Protein AF-A0A835KSM4-F1 (afdb_monomer_lite)

Radius of gyration: 38.81 Å; chains: 1; bounding box: 58×44×119 Å

Secondary structure (DSSP, 8-state):
-----S------------PPEEETTTTEEE-S-HHHHHHHHHSHHHHHHHHHHHHHHHHHHHHHHHHHHHHHHHHHHHHHHHHHHHHHHHHHHHHHHTT-SS-----SSSHHHHHHHHHHTT--

pLDDT: mean 77.73, std 17.31, range [42.5, 95.5]

Foldseek 3Di:
DDDDDDPPDDPPPPDDPQAWDADPQQRDTFGNDPVRVVCCCPDPSNVVSVVVVVVVVVVVVVVVVVVVVVVVVVVVVVVVVVVVVVVVVVVVVVCCVVPPVDDDPDDDPVVVVVVVVVVVVVVD

Sequence (124 aa):
MGIMTFFFIGLFQYWVSQGNKWCDFCKIFISNNPFSIRTHELGKRHKDNVTKRLSTMQKESDAKDKEQQQAARALQQIEAKAKKSYQKDLENSQRNVDGDSSAAPGDGCVWFSCFYISMIQYIL

Structure (mmCIF, N/CA/C/O backbone):
data_AF-A0A835KSM4-F1
#
_entry.id   AF-A0A835KSM4-F1
#
loop_
_atom_site.group_PDB
_atom_site.id
_atom_site.type_symbol
_atom_site.label_atom_id
_atom_site.label_alt_id
_atom_site.label_comp_id
_atom_site.label_asym_id
_atom_site.label_entity_id
_atom_site.label_seq_id
_atom_site.pdbx_PDB_ins_code
_atom_site.Cartn_x
_atom_site.Cartn_y
_atom_site.Cartn_z
_atom_site.occupancy
_atom_site.B_iso_or_equiv
_atom_site.auth_seq_id
_atom_site.auth_comp_id
_atom_site.auth_asym_id
_atom_site.auth_atom_id
_atom_site.pdbx_PDB_model_num
ATOM 1 N N . MET A 1 1 ? 1.675 34.307 -71.040 1.00 48.56 1 MET A N 1
ATOM 2 C CA . MET A 1 1 ? 1.175 34.729 -69.714 1.00 48.56 1 MET A CA 1
ATOM 3 C C . MET A 1 1 ? 0.852 33.499 -68.880 1.00 48.56 1 MET A C 1
ATOM 5 O O . MET A 1 1 ? -0.287 33.264 -68.508 1.00 48.56 1 MET A O 1
ATOM 9 N N . GLY A 1 2 ? 1.874 32.674 -68.650 1.00 58.59 2 GLY A N 1
ATOM 10 C CA . GLY A 1 2 ? 1.854 31.681 -67.589 1.00 58.59 2 GLY A CA 1
ATOM 11 C C . GLY A 1 2 ? 2.512 32.310 -66.370 1.00 58.59 2 GLY A C 1
ATOM 12 O O . GLY A 1 2 ? 3.498 33.012 -66.545 1.00 58.59 2 GLY A O 1
ATOM 13 N N . ILE A 1 3 ? 1.935 32.083 -65.195 1.00 52.25 3 ILE A N 1
ATOM 14 C CA . ILE A 1 3 ? 2.522 32.127 -63.846 1.00 52.25 3 ILE A CA 1
ATOM 15 C C . ILE A 1 3 ? 1.519 31.287 -63.024 1.00 52.25 3 ILE A C 1
ATOM 17 O O . ILE A 1 3 ? 0.382 31.689 -62.822 1.00 52.25 3 ILE A O 1
ATOM 21 N N . MET A 1 4 ? 1.762 29.983 -62.879 1.00 55.62 4 MET A N 1
ATOM 22 C CA . MET A 1 4 ? 2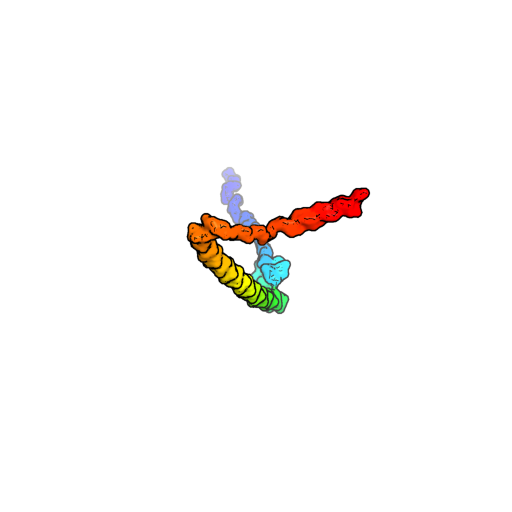.368 29.400 -61.671 1.00 55.62 4 MET A CA 1
ATOM 23 C C . MET A 1 4 ? 1.519 29.565 -60.394 1.00 55.62 4 MET A C 1
ATOM 25 O O . MET A 1 4 ? 2.016 30.063 -59.391 1.00 55.62 4 MET A O 1
ATOM 29 N N . THR A 1 5 ? 0.254 29.134 -60.384 1.00 61.59 5 THR A N 1
ATOM 30 C CA . THR A 1 5 ? -0.566 29.153 -59.149 1.00 61.59 5 THR A CA 1
ATOM 31 C C . THR A 1 5 ? -1.256 27.829 -58.814 1.00 61.59 5 THR A C 1
ATOM 33 O O . THR A 1 5 ? -2.267 27.826 -58.122 1.00 61.59 5 THR A O 1
ATOM 36 N N . PHE A 1 6 ? -0.705 26.684 -59.238 1.00 56.28 6 PHE A N 1
ATOM 37 C CA . PHE A 1 6 ? -1.287 25.368 -58.909 1.00 56.28 6 PHE A CA 1
ATOM 38 C C . PHE A 1 6 ? -0.350 24.354 -58.243 1.00 56.28 6 PHE A C 1
ATOM 40 O O . PHE A 1 6 ? -0.693 23.180 -58.163 1.00 56.28 6 PHE A O 1
ATOM 47 N N . PHE A 1 7 ? 0.804 24.762 -57.710 1.00 56.22 7 PHE A N 1
ATOM 48 C CA . PHE A 1 7 ? 1.727 23.794 -57.104 1.00 56.22 7 PHE A CA 1
ATOM 49 C C . PHE A 1 7 ? 2.362 24.291 -55.805 1.00 56.22 7 PHE A C 1
ATOM 51 O O . PHE A 1 7 ? 3.576 24.393 -55.685 1.00 56.22 7 PHE A O 1
ATOM 58 N N . PHE A 1 8 ? 1.535 24.634 -54.818 1.00 54.91 8 PHE A N 1
ATOM 59 C CA . PHE A 1 8 ? 2.031 24.901 -53.463 1.00 54.91 8 PHE A CA 1
ATOM 60 C C . PHE A 1 8 ? 1.085 24.368 -52.385 1.00 54.91 8 PHE A C 1
ATOM 62 O O . PHE A 1 8 ? 0.777 25.038 -51.407 1.00 54.91 8 PHE A O 1
ATOM 69 N N . ILE A 1 9 ? 0.602 23.139 -52.555 1.00 66.00 9 ILE A N 1
ATOM 70 C CA . ILE A 1 9 ? 0.006 22.394 -51.447 1.00 66.00 9 ILE A CA 1
ATOM 71 C C . ILE A 1 9 ? 0.689 21.036 -51.400 1.00 66.00 9 ILE A C 1
ATOM 73 O O . ILE A 1 9 ? 0.610 20.271 -52.356 1.00 66.00 9 ILE A O 1
ATOM 77 N N . GLY A 1 10 ? 1.319 20.729 -50.265 1.00 62.66 10 GLY A N 1
ATOM 78 C CA . GLY A 1 10 ? 1.408 19.334 -49.843 1.00 62.66 10 GLY A CA 1
ATOM 79 C C . GLY A 1 10 ? 2.778 18.772 -49.495 1.00 62.66 10 GLY A C 1
ATOM 80 O O . GLY A 1 10 ? 3.027 17.625 -49.824 1.00 62.66 10 GLY A O 1
ATOM 81 N N . LEU A 1 11 ? 3.630 19.497 -48.770 1.00 60.06 11 LEU A N 1
ATOM 82 C CA . LEU A 1 11 ? 4.638 18.860 -47.907 1.00 60.06 11 LEU A CA 1
ATOM 83 C C . LEU A 1 11 ? 4.672 19.560 -46.544 1.00 60.06 11 LEU A C 1
ATOM 85 O O . LEU A 1 11 ? 5.720 19.946 -46.035 1.00 60.06 11 LEU A O 1
ATOM 89 N N . PHE A 1 12 ? 3.503 19.705 -45.915 1.00 60.47 12 PHE A N 1
ATOM 90 C CA . PHE A 1 12 ? 3.499 19.758 -44.457 1.00 60.47 12 PHE A CA 1
ATOM 91 C C . PHE A 1 12 ? 3.909 18.359 -43.988 1.00 60.47 12 PHE A C 1
ATOM 93 O O . PHE A 1 12 ? 3.089 17.444 -43.931 1.00 60.47 12 PHE A O 1
ATOM 100 N N . GLN A 1 13 ? 5.203 18.163 -43.721 1.00 65.06 13 GLN A N 1
ATOM 101 C CA . GLN A 1 13 ? 5.632 17.031 -42.913 1.00 65.06 13 GLN A CA 1
ATOM 102 C C . GLN A 1 13 ? 4.965 17.213 -41.553 1.00 65.06 13 GLN A C 1
ATOM 104 O O . GLN A 1 13 ? 5.315 18.116 -40.794 1.00 65.06 13 GLN A O 1
ATOM 109 N N . TYR A 1 14 ? 3.955 16.392 -41.276 1.00 58.53 14 TYR A N 1
ATOM 110 C CA . TYR A 1 14 ? 3.377 16.276 -39.949 1.00 58.53 14 TYR A CA 1
ATOM 111 C C . TYR A 1 14 ? 4.465 15.711 -39.034 1.00 58.53 14 TYR A C 1
ATOM 113 O O . TYR A 1 14 ? 4.656 14.499 -38.931 1.00 58.53 14 TYR A O 1
ATOM 121 N N . TRP A 1 15 ? 5.253 16.598 -38.430 1.00 67.06 15 TRP A N 1
ATOM 122 C CA . TRP A 1 15 ? 6.175 16.205 -37.384 1.00 67.06 15 TRP A CA 1
ATOM 123 C C . TRP A 1 15 ? 5.344 15.902 -36.143 1.00 67.06 15 TRP A C 1
ATOM 125 O O . TRP A 1 15 ? 4.862 16.805 -35.460 1.00 67.06 15 TRP A O 1
ATOM 135 N N . VAL A 1 16 ? 5.144 14.614 -35.875 1.00 62.19 16 VAL A N 1
ATOM 136 C CA . VAL A 1 16 ? 4.655 14.152 -34.581 1.00 62.19 16 VAL A CA 1
ATOM 137 C C . VAL A 1 16 ? 5.876 13.925 -33.698 1.00 62.19 16 VAL A C 1
ATOM 139 O O . VAL A 1 16 ? 6.769 13.145 -34.044 1.00 62.19 16 VAL A O 1
ATOM 142 N N . SER A 1 17 ? 5.949 14.611 -32.559 1.00 65.00 17 SER A N 1
ATOM 143 C CA . SER A 1 17 ? 6.919 14.255 -31.529 1.00 65.00 17 SER A CA 1
ATOM 144 C C . SER A 1 17 ? 6.638 12.815 -31.112 1.00 65.00 17 SER A C 1
ATOM 146 O O . SER A 1 17 ? 5.560 12.486 -30.616 1.00 65.00 17 SER A O 1
ATOM 148 N N . GLN A 1 18 ? 7.605 11.925 -31.325 1.00 65.31 18 GLN A N 1
ATOM 149 C CA . GLN A 1 18 ? 7.557 10.581 -30.761 1.00 65.31 18 GLN A CA 1
ATOM 150 C C . GLN A 1 18 ? 7.682 10.720 -29.237 1.00 65.31 18 GLN A C 1
ATOM 152 O O . GLN A 1 18 ? 8.781 10.832 -28.701 1.00 65.31 18 GLN A O 1
ATOM 157 N N . GLY A 1 19 ? 6.548 10.815 -28.541 1.00 77.38 19 GLY A N 1
ATOM 158 C CA . GLY A 1 19 ? 6.504 11.005 -27.093 1.00 77.38 19 GLY A CA 1
ATOM 159 C C . GLY A 1 19 ? 7.038 9.783 -26.347 1.00 77.38 19 GLY A C 1
ATOM 160 O O . GLY A 1 19 ? 6.669 8.654 -26.660 1.00 77.38 19 GLY A O 1
ATOM 161 N N . ASN A 1 20 ? 7.893 9.998 -25.345 1.00 83.38 20 ASN A N 1
ATOM 162 C CA . ASN A 1 20 ? 8.438 8.919 -24.519 1.00 83.38 20 ASN A CA 1
ATOM 163 C C . ASN A 1 20 ? 7.332 8.212 -23.718 1.00 83.38 20 ASN A C 1
ATOM 165 O O . ASN A 1 20 ? 6.400 8.845 -23.221 1.00 83.38 20 ASN A O 1
ATOM 169 N N . LYS A 1 21 ? 7.456 6.893 -23.554 1.00 85.38 21 LYS A N 1
ATOM 170 C CA . LYS A 1 21 ? 6.553 6.080 -22.734 1.00 85.38 21 LYS A CA 1
ATOM 171 C C . LYS A 1 21 ? 7.016 6.096 -21.278 1.00 85.38 21 LYS A C 1
ATOM 173 O O . LYS A 1 21 ? 8.200 5.924 -21.000 1.00 85.38 21 LYS A O 1
ATOM 178 N N . TRP A 1 22 ? 6.087 6.288 -20.348 1.00 89.25 22 TRP A N 1
ATOM 179 C CA . TRP A 1 22 ? 6.351 6.198 -18.913 1.00 89.25 22 TRP A CA 1
ATOM 180 C C . TRP A 1 22 ? 6.087 4.779 -18.403 1.00 89.25 22 TRP A C 1
ATOM 182 O O . TRP A 1 22 ? 5.126 4.142 -18.829 1.00 89.25 22 TRP A O 1
ATOM 192 N N . CYS A 1 23 ? 6.924 4.287 -17.488 1.00 91.81 23 CYS A N 1
ATOM 193 C CA . CYS A 1 23 ? 6.694 3.020 -16.794 1.00 91.81 23 CYS A CA 1
ATOM 194 C C . CYS A 1 23 ? 6.430 3.245 -15.300 1.00 91.81 23 CYS A C 1
ATOM 196 O O . CYS A 1 23 ? 7.297 3.761 -14.592 1.00 91.81 23 CYS A O 1
ATOM 198 N N . ASP A 1 24 ? 5.299 2.754 -14.792 1.00 90.62 24 ASP A N 1
ATOM 199 C CA . ASP A 1 24 ? 4.867 2.975 -13.404 1.00 90.62 24 ASP A CA 1
ATOM 200 C C . ASP A 1 24 ? 5.701 2.224 -12.357 1.00 90.62 24 ASP A C 1
ATOM 202 O O . ASP A 1 24 ? 5.958 2.734 -11.265 1.00 90.62 24 ASP A O 1
ATOM 206 N N . PHE A 1 25 ? 6.187 1.025 -12.689 1.00 90.94 25 PHE A N 1
ATOM 207 C CA . PHE A 1 25 ? 6.993 0.210 -11.769 1.00 90.94 25 PHE A CA 1
ATOM 208 C C . PHE A 1 25 ? 8.444 0.679 -11.681 1.00 90.94 25 PHE A C 1
ATOM 210 O O . PHE A 1 25 ? 9.105 0.543 -10.650 1.00 90.94 25 PHE A O 1
ATOM 217 N N . CYS A 1 26 ? 8.965 1.199 -12.788 1.00 89.88 26 CYS A N 1
ATOM 218 C CA . CYS A 1 26 ? 10.353 1.614 -12.906 1.00 89.88 26 CYS A CA 1
ATOM 219 C C . CYS A 1 26 ? 10.548 3.124 -12.725 1.00 89.88 26 CYS A C 1
ATOM 221 O O . CYS A 1 26 ? 11.670 3.539 -12.437 1.00 89.88 26 CYS A O 1
ATOM 223 N N . LYS A 1 27 ? 9.494 3.931 -12.862 1.00 90.31 27 LYS A N 1
ATOM 224 C CA . LYS A 1 27 ? 9.536 5.396 -12.775 1.00 90.31 27 LYS A CA 1
ATOM 225 C C . LYS A 1 27 ? 10.613 6.021 -13.668 1.00 90.31 27 LYS A C 1
ATOM 227 O O . LYS A 1 27 ? 11.372 6.882 -13.233 1.00 90.31 27 LYS A O 1
ATOM 232 N N . ILE A 1 28 ? 10.718 5.533 -14.902 1.00 90.06 28 ILE A N 1
ATOM 233 C CA . ILE A 1 28 ? 11.624 6.076 -15.917 1.00 90.06 28 ILE A CA 1
ATOM 234 C C . ILE A 1 28 ? 10.868 6.305 -17.219 1.00 90.06 28 ILE A C 1
ATOM 236 O O . ILE A 1 28 ? 9.923 5.577 -17.537 1.00 90.06 28 ILE A O 1
ATOM 240 N N . PHE A 1 29 ? 11.328 7.296 -17.977 1.00 91.06 29 PHE A N 1
ATOM 241 C CA . PHE A 1 29 ? 10.895 7.517 -19.349 1.00 91.06 29 PHE A CA 1
ATOM 242 C C . PHE A 1 29 ? 11.696 6.620 -20.295 1.00 91.06 29 PHE A C 1
ATOM 244 O O . PHE A 1 29 ? 12.923 6.561 -20.229 1.00 91.06 29 PHE A O 1
ATOM 251 N N . ILE A 1 30 ? 10.988 5.919 -21.173 1.00 89.75 30 ILE A N 1
ATOM 252 C CA . ILE A 1 30 ? 11.528 5.007 -22.180 1.00 89.75 30 ILE A CA 1
ATOM 253 C C . ILE A 1 30 ? 11.241 5.616 -23.551 1.00 89.75 30 ILE A C 1
ATOM 255 O O . ILE A 1 30 ? 10.164 6.164 -23.786 1.00 89.75 30 ILE A O 1
ATOM 259 N N . SER A 1 31 ? 12.196 5.510 -24.471 1.00 88.50 31 SER A N 1
ATOM 260 C CA . SER A 1 31 ? 11.988 5.938 -25.857 1.00 88.50 31 SER A CA 1
ATOM 261 C C . SER A 1 31 ? 10.847 5.148 -26.515 1.00 88.50 31 SER A C 1
ATOM 263 O O . SER A 1 31 ? 10.679 3.955 -26.246 1.00 88.50 31 SER A O 1
ATOM 265 N N . ASN A 1 32 ? 10.073 5.794 -27.393 1.00 83.69 32 ASN A N 1
ATOM 266 C CA . ASN A 1 32 ? 8.956 5.185 -28.126 1.00 83.69 32 ASN A CA 1
ATOM 267 C C . ASN A 1 32 ? 9.417 4.272 -29.275 1.00 83.69 32 ASN A C 1
ATOM 269 O O . ASN A 1 32 ? 8.986 4.413 -30.416 1.00 83.69 32 ASN A O 1
ATOM 273 N N . ASN A 1 33 ? 10.329 3.349 -28.991 1.00 88.75 33 ASN A N 1
ATOM 274 C CA . ASN A 1 33 ? 10.748 2.325 -29.930 1.00 88.75 33 ASN A CA 1
ATOM 275 C C . ASN A 1 33 ? 10.238 0.968 -29.408 1.00 88.75 33 ASN A C 1
ATOM 277 O O . ASN A 1 33 ? 10.486 0.633 -28.245 1.00 88.75 33 ASN A O 1
ATOM 281 N N . PRO A 1 34 ? 9.520 0.155 -30.207 1.00 86.75 34 PRO A N 1
ATOM 282 C CA . PRO A 1 34 ? 8.976 -1.121 -29.730 1.00 86.75 34 PRO A CA 1
ATOM 283 C C . PRO A 1 34 ? 10.058 -2.058 -29.175 1.00 86.75 34 PRO A C 1
ATOM 285 O O . PRO A 1 34 ? 9.799 -2.863 -28.283 1.00 86.75 34 PRO A O 1
ATOM 288 N N . PHE A 1 35 ? 11.296 -1.946 -29.658 1.00 89.38 35 PHE A N 1
ATOM 289 C CA . PHE A 1 35 ? 12.418 -2.716 -29.132 1.00 89.38 35 PHE A CA 1
ATOM 290 C C . PHE A 1 35 ? 12.845 -2.280 -27.720 1.00 89.38 35 PHE A C 1
ATOM 292 O O . PHE A 1 35 ? 13.061 -3.136 -26.856 1.00 89.38 35 PHE A O 1
ATOM 299 N N . SER A 1 36 ? 12.931 -0.972 -27.454 1.00 88.75 36 SER A N 1
ATOM 300 C CA . SER A 1 36 ? 13.313 -0.459 -26.131 1.00 88.75 36 SER A CA 1
ATOM 301 C C . SER A 1 36 ? 12.248 -0.751 -25.080 1.00 88.75 36 SER A C 1
ATOM 303 O O . SER A 1 36 ? 12.591 -1.083 -23.949 1.00 88.75 36 SER A O 1
ATOM 305 N N . ILE A 1 37 ? 10.971 -0.704 -25.465 1.00 90.50 37 ILE A N 1
ATOM 306 C CA . ILE A 1 37 ? 9.848 -1.056 -24.587 1.00 90.50 37 ILE A CA 1
ATOM 307 C C . ILE A 1 37 ? 9.922 -2.539 -24.199 1.00 90.50 37 ILE A C 1
ATOM 309 O O . ILE A 1 37 ? 9.969 -2.860 -23.014 1.00 90.50 37 ILE A O 1
ATOM 313 N N . ARG A 1 38 ? 10.062 -3.446 -25.177 1.00 90.19 38 ARG A N 1
ATOM 314 C CA . ARG A 1 38 ? 10.171 -4.891 -24.898 1.00 90.19 38 ARG A CA 1
ATOM 315 C C . ARG A 1 38 ? 11.386 -5.237 -24.043 1.00 90.19 38 ARG A C 1
ATOM 317 O O . ARG A 1 38 ? 11.289 -6.033 -23.115 1.00 90.19 38 ARG A O 1
ATOM 324 N N . THR A 1 39 ? 12.531 -4.622 -24.328 1.00 91.12 39 THR A N 1
ATOM 325 C CA . THR A 1 39 ? 13.756 -4.849 -23.546 1.00 91.12 39 THR A CA 1
ATOM 326 C C . THR A 1 39 ? 13.602 -4.344 -22.110 1.00 91.12 39 THR A C 1
ATOM 328 O O . THR A 1 39 ? 14.097 -4.975 -21.178 1.00 91.12 39 THR A O 1
ATOM 331 N N . HIS A 1 40 ? 12.875 -3.240 -21.910 1.00 92.44 40 HIS A N 1
ATOM 332 C CA . HIS A 1 40 ? 12.567 -2.724 -20.583 1.00 92.44 40 HIS A CA 1
ATOM 333 C C . HIS A 1 40 ? 11.661 -3.671 -19.783 1.00 92.44 40 HIS A C 1
ATOM 335 O O . HIS A 1 40 ? 12.000 -4.018 -18.653 1.00 92.44 40 HIS A O 1
ATOM 341 N N . GLU A 1 41 ? 10.547 -4.117 -20.366 1.00 90.06 41 GLU A N 1
ATOM 342 C CA . GLU A 1 41 ? 9.579 -5.025 -19.727 1.00 90.06 41 GLU A CA 1
ATOM 343 C C . GLU A 1 41 ? 10.201 -6.383 -19.377 1.00 90.06 41 GLU A C 1
ATOM 345 O O . GLU A 1 41 ? 9.933 -6.969 -18.326 1.00 90.06 41 GLU A O 1
ATOM 350 N N . LEU A 1 42 ? 11.090 -6.881 -20.239 1.00 91.75 42 LEU A N 1
ATOM 351 C CA . LEU A 1 42 ? 11.800 -8.137 -20.018 1.00 91.75 42 LEU A CA 1
ATOM 352 C C . LEU A 1 42 ? 13.008 -8.000 -19.081 1.00 91.75 42 LEU A C 1
ATOM 354 O O . LEU A 1 42 ? 13.513 -9.026 -18.605 1.00 91.75 42 LEU A O 1
ATOM 358 N N . GLY A 1 43 ? 13.452 -6.773 -18.805 1.00 92.06 43 GLY A N 1
ATOM 359 C CA . GLY A 1 43 ? 14.601 -6.474 -17.963 1.00 92.06 43 GLY A CA 1
ATOM 360 C C . GLY A 1 43 ? 14.408 -6.930 -16.515 1.00 92.06 43 GLY A C 1
ATOM 361 O O . GLY A 1 43 ? 13.318 -6.829 -15.950 1.00 92.06 43 GLY A O 1
ATOM 362 N N . LYS A 1 44 ? 15.494 -7.399 -15.884 1.00 91.62 44 LYS A N 1
ATOM 363 C CA . LYS A 1 44 ? 15.479 -7.883 -14.488 1.00 91.62 44 LYS A CA 1
ATOM 364 C C . LYS A 1 44 ? 14.908 -6.839 -13.528 1.00 91.62 44 LYS A C 1
ATOM 366 O O . LYS A 1 44 ? 13.979 -7.138 -12.796 1.00 91.62 44 LYS A O 1
ATOM 371 N N . ARG A 1 45 ? 15.344 -5.578 -13.647 1.00 91.69 45 ARG A N 1
ATOM 372 C CA . ARG A 1 45 ? 14.869 -4.479 -12.789 1.00 91.69 45 ARG A CA 1
ATOM 373 C C . ARG A 1 45 ? 13.349 -4.296 -12.819 1.00 91.69 45 ARG A C 1
ATOM 375 O O . ARG A 1 45 ? 12.746 -4.029 -11.785 1.00 91.69 45 ARG A O 1
ATOM 382 N N . HIS A 1 46 ? 12.734 -4.411 -13.998 1.00 94.19 46 HIS A N 1
ATOM 383 C CA . HIS A 1 46 ? 11.286 -4.283 -14.131 1.00 94.19 46 HIS A CA 1
ATOM 384 C C . HIS A 1 46 ? 10.582 -5.451 -13.435 1.00 94.19 46 HIS A C 1
ATOM 386 O O . HIS A 1 46 ? 9.726 -5.230 -12.581 1.00 94.19 46 HIS A O 1
ATOM 392 N N . LYS A 1 47 ? 11.010 -6.682 -13.726 1.00 94.06 47 LYS A N 1
ATOM 393 C CA . LYS A 1 47 ? 10.467 -7.902 -13.113 1.00 94.06 47 LYS A CA 1
ATOM 394 C C . LYS A 1 47 ? 10.621 -7.909 -11.592 1.00 94.06 47 LYS A C 1
ATOM 396 O O . LYS A 1 47 ? 9.659 -8.216 -10.899 1.00 94.06 47 LYS A O 1
ATOM 401 N N . ASP A 1 48 ? 11.777 -7.505 -11.076 1.00 93.69 48 ASP A N 1
ATOM 402 C CA . ASP A 1 48 ? 12.059 -7.449 -9.638 1.00 93.69 48 ASP A CA 1
ATOM 403 C C . ASP A 1 48 ? 11.181 -6.404 -8.928 1.00 93.69 48 ASP A C 1
ATOM 405 O O . ASP A 1 48 ? 10.661 -6.646 -7.839 1.00 93.69 48 ASP A O 1
ATOM 409 N N . ASN A 1 49 ? 10.944 -5.247 -9.556 1.00 93.50 49 ASN A N 1
ATOM 410 C CA . ASN A 1 49 ? 10.040 -4.236 -9.006 1.00 93.50 49 ASN A CA 1
ATOM 411 C C . ASN A 1 49 ? 8.578 -4.704 -9.013 1.00 93.50 49 ASN A C 1
ATOM 413 O O . ASN A 1 49 ? 7.844 -4.425 -8.063 1.00 93.50 49 ASN A O 1
ATOM 417 N N . VAL A 1 50 ? 8.157 -5.420 -10.059 1.00 94.19 50 VAL A N 1
ATOM 418 C CA . VAL A 1 50 ? 6.804 -5.984 -10.169 1.00 94.19 50 VAL A CA 1
ATOM 419 C C . VAL A 1 50 ? 6.579 -7.067 -9.115 1.00 94.19 50 VAL A C 1
ATOM 421 O O . VAL A 1 50 ? 5.586 -7.009 -8.392 1.00 94.19 50 VAL A O 1
ATOM 424 N N . THR A 1 51 ? 7.508 -8.015 -8.960 1.00 93.94 51 THR A N 1
ATOM 425 C CA . THR A 1 51 ? 7.401 -9.079 -7.946 1.00 93.94 51 THR A CA 1
ATOM 426 C C . THR A 1 51 ? 7.442 -8.508 -6.535 1.00 93.94 51 THR A C 1
ATOM 428 O O . THR A 1 51 ? 6.622 -8.882 -5.694 1.00 93.94 51 THR A O 1
ATOM 431 N N . LYS A 1 52 ? 8.320 -7.529 -6.279 1.00 94.00 52 LYS A N 1
ATOM 432 C CA . LYS A 1 52 ? 8.354 -6.813 -5.003 1.00 94.00 52 LYS A CA 1
ATOM 433 C C . LYS A 1 52 ? 7.019 -6.134 -4.731 1.00 94.00 52 LYS A C 1
ATOM 435 O O . LYS A 1 52 ? 6.474 -6.333 -3.648 1.00 94.00 52 LYS A O 1
ATOM 440 N N . ARG A 1 53 ? 6.458 -5.402 -5.701 1.00 91.19 53 ARG A N 1
ATOM 441 C CA . ARG A 1 53 ? 5.166 -4.728 -5.526 1.00 91.19 53 ARG A CA 1
ATOM 442 C C . ARG A 1 53 ? 4.038 -5.723 -5.273 1.00 91.19 53 ARG A C 1
ATOM 444 O O . ARG A 1 53 ? 3.223 -5.480 -4.392 1.00 91.19 53 ARG A O 1
ATOM 451 N N . LEU A 1 54 ? 4.008 -6.850 -5.978 1.00 93.75 54 LEU A N 1
ATOM 452 C CA . LEU A 1 54 ? 3.019 -7.900 -5.734 1.00 93.75 54 LEU A CA 1
ATOM 453 C C . LEU A 1 54 ? 3.124 -8.444 -4.301 1.00 93.75 54 LEU A C 1
ATOM 455 O O . LEU A 1 54 ? 2.121 -8.522 -3.597 1.00 93.75 54 LEU A O 1
ATOM 459 N N . SER A 1 55 ? 4.345 -8.728 -3.840 1.00 92.81 55 SER A N 1
ATOM 460 C CA . SER A 1 55 ? 4.578 -9.239 -2.486 1.00 92.81 55 SER A CA 1
ATOM 461 C C . SER A 1 55 ? 4.215 -8.232 -1.389 1.00 92.81 55 SER A C 1
ATOM 463 O O . SER A 1 55 ? 3.723 -8.628 -0.334 1.00 92.81 55 SER A O 1
ATOM 465 N N . THR A 1 56 ? 4.429 -6.930 -1.616 1.00 91.31 56 THR A N 1
ATOM 466 C CA . THR A 1 56 ? 4.034 -5.895 -0.653 1.00 91.31 56 THR A CA 1
ATOM 467 C C . THR A 1 56 ? 2.522 -5.746 -0.602 1.00 91.31 56 THR A C 1
ATOM 469 O O . THR A 1 56 ? 1.983 -5.679 0.492 1.00 91.31 56 THR A O 1
ATOM 472 N N . MET A 1 57 ? 1.829 -5.773 -1.749 1.00 91.12 57 MET A N 1
ATOM 473 C CA . MET A 1 57 ? 0.364 -5.669 -1.768 1.00 91.12 57 MET A CA 1
ATOM 474 C C . MET A 1 57 ? -0.300 -6.833 -1.025 1.00 91.12 57 MET A C 1
ATOM 476 O O . MET A 1 57 ? -1.230 -6.599 -0.266 1.00 91.12 57 MET A O 1
ATOM 480 N N . GLN A 1 58 ? 0.202 -8.061 -1.197 1.00 92.06 58 GLN A N 1
ATOM 481 C CA . GLN A 1 58 ? -0.306 -9.241 -0.481 1.00 92.06 58 GLN A CA 1
ATOM 482 C C . GLN A 1 58 ? -0.081 -9.141 1.034 1.00 92.06 58 GLN A C 1
ATOM 484 O O . GLN A 1 58 ? -0.979 -9.385 1.830 1.00 92.06 58 GLN A O 1
ATOM 489 N N . LYS A 1 59 ? 1.113 -8.717 1.462 1.00 91.81 59 LYS A N 1
ATOM 490 C CA . LYS A 1 59 ? 1.394 -8.526 2.893 1.00 91.81 59 LYS A CA 1
ATOM 491 C C . LYS A 1 59 ? 0.554 -7.406 3.501 1.00 91.81 59 LYS A C 1
ATOM 493 O O . LYS A 1 59 ? 0.108 -7.525 4.637 1.00 91.81 59 LYS A O 1
ATOM 498 N N . GLU A 1 60 ? 0.355 -6.320 2.759 1.00 91.75 60 GLU A N 1
ATOM 499 C CA . GLU A 1 60 ? -0.494 -5.210 3.183 1.00 91.75 60 GLU A CA 1
ATOM 500 C C . GLU A 1 60 ? -1.967 -5.616 3.266 1.00 91.75 60 GLU A C 1
ATOM 502 O O . GLU A 1 60 ? -2.635 -5.176 4.197 1.00 91.75 60 GLU A O 1
ATOM 507 N N . SER A 1 61 ? -2.479 -6.452 2.353 1.00 89.25 61 SER A N 1
ATOM 508 C CA . SER A 1 61 ? -3.845 -6.979 2.467 1.00 89.25 61 SER A CA 1
ATOM 509 C C . SER A 1 61 ? -3.992 -7.870 3.695 1.00 89.25 61 SER A C 1
ATOM 511 O O . SER A 1 61 ? -4.876 -7.624 4.506 1.00 89.25 61 SER A O 1
ATOM 513 N N . ASP A 1 62 ? -3.064 -8.802 3.921 1.00 89.81 62 ASP A N 1
ATOM 514 C CA . ASP A 1 62 ? -3.127 -9.705 5.077 1.00 89.81 62 ASP A CA 1
ATOM 515 C C . ASP A 1 62 ? -3.026 -8.952 6.415 1.00 89.81 62 ASP A C 1
ATOM 517 O O . ASP A 1 62 ? -3.638 -9.338 7.414 1.00 89.81 62 ASP A O 1
ATOM 521 N N . ALA A 1 63 ? -2.224 -7.883 6.465 1.00 91.56 63 ALA A N 1
ATOM 522 C CA . ALA A 1 63 ? -2.116 -7.024 7.640 1.00 91.56 63 ALA A CA 1
ATOM 523 C C . ALA A 1 63 ? -3.409 -6.229 7.873 1.00 91.56 63 ALA A C 1
ATOM 525 O O . ALA A 1 63 ? -3.927 -6.225 8.990 1.00 91.56 63 ALA A O 1
ATOM 526 N N . LYS A 1 64 ? -3.965 -5.624 6.816 1.00 91.38 64 LYS A N 1
ATOM 527 C CA . LYS A 1 64 ? -5.229 -4.879 6.885 1.00 91.38 64 LYS A CA 1
ATOM 528 C C . LYS A 1 64 ? -6.393 -5.771 7.296 1.00 91.38 64 LYS A C 1
ATOM 530 O O . LYS A 1 64 ? -7.184 -5.357 8.135 1.00 91.38 64 LYS A O 1
ATOM 535 N N . ASP A 1 65 ? -6.465 -6.998 6.794 1.00 91.94 65 ASP A N 1
ATOM 536 C CA . ASP A 1 65 ? -7.524 -7.944 7.155 1.00 91.94 65 ASP A CA 1
ATOM 537 C C . ASP A 1 65 ? -7.458 -8.316 8.644 1.00 91.94 65 ASP A C 1
ATOM 539 O O . ASP A 1 65 ? -8.485 -8.397 9.320 1.00 91.94 65 ASP A O 1
ATOM 543 N N . LYS A 1 66 ? -6.249 -8.472 9.201 1.00 92.38 66 LYS A N 1
ATOM 544 C CA . LYS A 1 66 ? -6.057 -8.704 10.643 1.00 92.38 66 LYS A CA 1
ATOM 545 C C . LYS A 1 66 ? -6.469 -7.497 11.477 1.00 92.38 66 LYS A C 1
ATOM 547 O O . LYS A 1 66 ? -7.164 -7.672 12.476 1.00 92.38 66 LYS A O 1
ATOM 552 N N . GLU A 1 67 ? -6.063 -6.293 11.081 1.00 91.94 67 GLU A N 1
ATOM 553 C CA . GLU A 1 67 ? -6.451 -5.052 11.760 1.00 91.94 67 GLU A CA 1
ATOM 554 C C . GLU A 1 67 ? -7.971 -4.852 11.721 1.00 91.94 67 GLU A C 1
ATOM 556 O O . GLU A 1 67 ? -8.593 -4.594 12.753 1.00 91.94 67 GLU A O 1
ATOM 561 N N . GLN A 1 68 ? -8.597 -5.069 10.563 1.00 91.44 68 GLN A N 1
ATOM 562 C CA . GLN A 1 68 ? -10.048 -5.013 10.399 1.00 91.44 68 GLN A CA 1
ATOM 563 C C . GLN A 1 68 ? -10.758 -6.070 11.246 1.00 91.44 68 GLN A C 1
ATOM 565 O O . GLN A 1 68 ? -11.759 -5.766 11.894 1.00 91.44 68 GLN A O 1
ATOM 570 N N . GLN A 1 69 ? -10.234 -7.297 11.311 1.00 93.19 69 GLN A N 1
ATOM 571 C CA . GLN A 1 69 ? -10.806 -8.346 12.149 1.00 93.19 69 GLN A CA 1
ATOM 572 C C . GLN A 1 69 ? -10.709 -7.998 13.641 1.00 93.19 69 GLN A C 1
ATOM 574 O O . GLN A 1 69 ? -11.656 -8.241 14.391 1.00 93.19 69 GLN A O 1
ATOM 579 N N . GLN A 1 70 ? -9.588 -7.431 14.091 1.00 92.69 70 GLN A N 1
ATOM 580 C CA . GLN A 1 70 ? -9.427 -6.980 15.474 1.00 92.69 70 GLN A CA 1
ATOM 581 C C . GLN A 1 70 ? -10.380 -5.827 15.801 1.00 92.69 70 GLN A C 1
ATOM 583 O O . GLN A 1 70 ? -11.057 -5.877 16.830 1.00 92.69 70 GLN A O 1
ATOM 588 N N . ALA A 1 71 ? -10.502 -4.845 14.906 1.00 92.69 71 ALA A N 1
ATOM 589 C CA . ALA A 1 71 ? -11.452 -3.746 15.042 1.00 92.69 71 ALA A CA 1
ATOM 590 C C . ALA A 1 71 ? -12.901 -4.257 15.104 1.00 92.69 71 ALA A C 1
ATOM 592 O O . ALA A 1 71 ? -13.645 -3.882 16.007 1.00 92.69 71 ALA A O 1
ATOM 593 N N . ALA A 1 72 ? -13.286 -5.186 14.225 1.00 94.38 72 ALA A N 1
ATOM 594 C CA . ALA A 1 72 ? -14.615 -5.794 14.231 1.00 94.38 72 ALA A CA 1
ATOM 595 C C . ALA A 1 72 ? -14.908 -6.537 15.546 1.00 94.38 72 ALA A C 1
ATOM 597 O O . ALA A 1 72 ? -15.988 -6.384 16.114 1.00 94.38 72 ALA A O 1
ATOM 598 N N . ARG A 1 73 ? -13.939 -7.291 16.084 1.00 94.69 73 ARG A N 1
ATOM 599 C CA . ARG A 1 73 ? -14.082 -7.957 17.392 1.00 94.69 73 ARG A CA 1
ATOM 600 C C . ARG A 1 73 ? -14.246 -6.952 18.532 1.00 94.69 73 ARG A C 1
ATOM 602 O O . ARG A 1 73 ? -15.070 -7.172 19.417 1.00 94.69 73 ARG A O 1
ATOM 609 N N . ALA A 1 74 ? -13.483 -5.859 18.522 1.00 93.69 74 ALA A N 1
ATOM 610 C CA . ALA A 1 74 ? -13.603 -4.807 19.528 1.00 93.69 74 ALA A CA 1
ATOM 611 C C . ALA A 1 74 ? -14.986 -4.137 19.475 1.00 93.69 74 ALA A C 1
ATOM 613 O O . ALA A 1 74 ? -15.632 -3.981 20.511 1.00 93.69 74 ALA A O 1
ATOM 614 N N . LEU A 1 75 ? -15.482 -3.829 18.273 1.00 94.50 75 LEU A N 1
A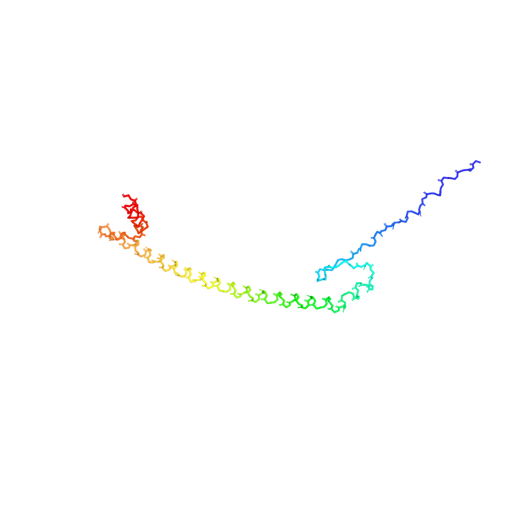TOM 615 C CA . LEU A 1 75 ? -16.821 -3.273 18.071 1.00 94.50 75 LEU A CA 1
ATOM 616 C C . LEU A 1 75 ? -17.913 -4.221 18.575 1.00 94.50 75 LEU A C 1
ATOM 618 O O . LEU A 1 75 ? -18.771 -3.799 19.346 1.00 94.50 75 LEU A O 1
ATOM 622 N N . GLN A 1 76 ? -17.831 -5.516 18.261 1.00 95.50 76 GLN A N 1
ATOM 623 C CA . GLN A 1 76 ? -18.774 -6.519 18.771 1.00 95.50 76 GLN A CA 1
ATOM 624 C C . GLN A 1 76 ? -18.814 -6.569 20.306 1.00 95.50 76 GLN A C 1
ATOM 626 O O . GLN A 1 76 ? -19.884 -6.698 20.902 1.00 95.50 76 GLN A O 1
ATOM 631 N N . GLN A 1 77 ? -17.662 -6.446 20.973 1.00 95.31 77 GLN A N 1
ATOM 632 C CA . GLN A 1 77 ? -17.606 -6.409 22.437 1.00 95.31 77 GLN A CA 1
ATOM 633 C C . GLN A 1 77 ? -18.235 -5.138 23.011 1.00 95.31 77 GLN A C 1
ATOM 635 O O . GLN A 1 77 ? -18.919 -5.207 24.035 1.00 95.31 77 GLN A O 1
ATOM 640 N N . ILE A 1 78 ? -18.010 -3.990 22.369 1.00 94.31 78 ILE A N 1
ATOM 641 C CA . ILE A 1 78 ? -18.615 -2.713 22.760 1.00 94.31 78 ILE A CA 1
ATOM 642 C C . ILE A 1 78 ? -20.132 -2.792 22.597 1.00 94.31 78 ILE A C 1
ATOM 644 O O . ILE A 1 78 ? -20.856 -2.493 23.543 1.00 94.31 78 ILE A O 1
ATOM 648 N N . GLU A 1 79 ? -20.619 -3.278 21.457 1.00 95.12 79 GLU A N 1
ATOM 649 C CA . GLU A 1 79 ? -22.049 -3.458 21.203 1.00 95.12 79 GLU A CA 1
ATOM 650 C C . GLU A 1 79 ? -22.699 -4.409 22.210 1.00 95.12 79 GLU A C 1
ATOM 652 O O . GLU A 1 79 ? -23.783 -4.127 22.716 1.00 95.12 79 GLU A O 1
ATOM 657 N N . ALA A 1 80 ? -22.044 -5.524 22.543 1.00 94.56 80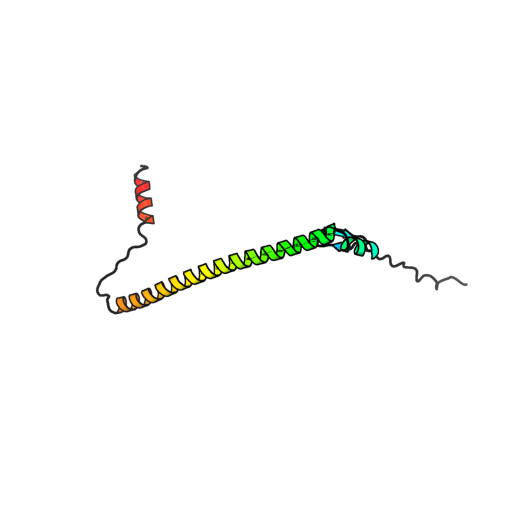 ALA A N 1
ATOM 658 C CA . ALA A 1 80 ? -22.558 -6.467 23.531 1.00 94.56 80 ALA A CA 1
ATOM 659 C C . ALA A 1 80 ? -22.650 -5.840 24.932 1.00 94.56 80 ALA A C 1
ATOM 661 O O . ALA A 1 80 ? -23.642 -6.044 25.632 1.00 94.56 80 ALA A O 1
ATOM 662 N N . LYS A 1 81 ? -21.640 -5.064 25.348 1.00 93.94 81 LYS A N 1
ATOM 663 C CA . LYS A 1 81 ? -21.659 -4.338 26.629 1.00 93.94 81 LYS A CA 1
ATOM 664 C C . LYS A 1 81 ? -22.730 -3.249 26.641 1.00 93.94 81 LYS A C 1
ATOM 666 O O . LYS A 1 81 ? -23.483 -3.166 27.606 1.00 93.94 81 LYS A O 1
ATOM 671 N N . ALA A 1 82 ? -22.836 -2.476 25.563 1.00 93.69 82 ALA A N 1
ATOM 672 C CA . ALA A 1 82 ? -23.841 -1.431 25.414 1.00 93.69 82 ALA A CA 1
ATOM 673 C C . ALA A 1 82 ? -25.262 -2.009 25.477 1.00 93.69 82 ALA A C 1
ATOM 675 O O . ALA A 1 82 ? -26.083 -1.520 26.245 1.00 93.69 82 ALA A O 1
ATOM 676 N N . LYS A 1 83 ? -25.533 -3.110 24.760 1.00 93.94 83 LYS A N 1
ATOM 677 C CA . LYS A 1 83 ? -26.830 -3.807 24.799 1.00 93.94 83 LYS A CA 1
ATOM 678 C C . LYS A 1 83 ? -27.173 -4.320 26.198 1.00 93.94 83 LYS A C 1
ATOM 680 O O . LYS A 1 83 ? -28.308 -4.164 26.631 1.00 93.94 83 LYS A O 1
ATOM 685 N N . LYS A 1 84 ? -26.203 -4.896 26.917 1.00 93.81 84 LYS A N 1
ATOM 686 C CA . LYS A 1 84 ? -26.405 -5.362 28.300 1.00 93.81 84 LYS A CA 1
ATOM 687 C C . LYS A 1 84 ? -26.704 -4.215 29.266 1.00 93.81 84 LYS A C 1
ATOM 689 O O . LYS A 1 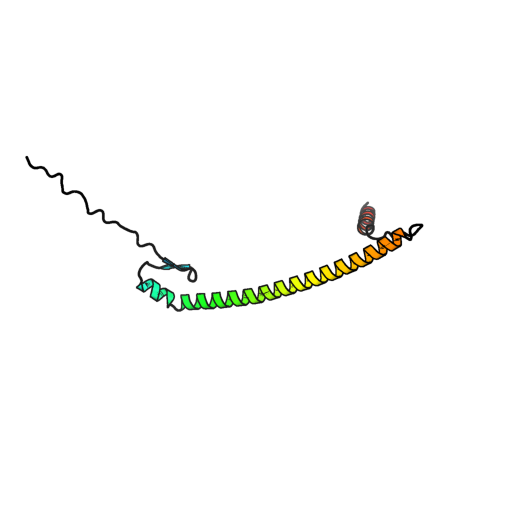84 ? -27.608 -4.349 30.082 1.00 93.81 84 LYS A O 1
ATOM 694 N 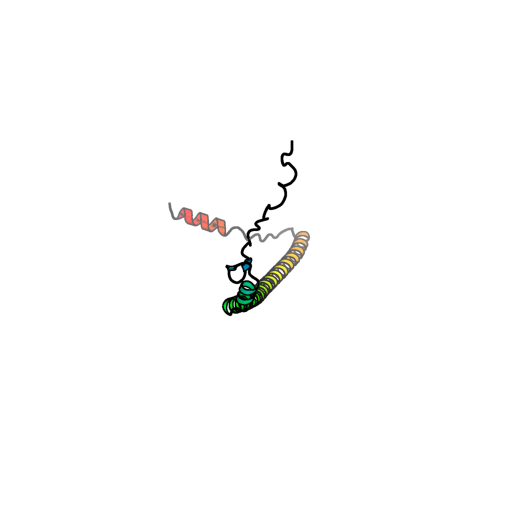N . SER A 1 85 ? -25.965 -3.106 29.173 1.00 92.44 85 SER A N 1
ATOM 695 C CA . SER A 1 85 ? -26.245 -1.910 29.980 1.00 92.44 85 SER A CA 1
ATOM 696 C C . SER A 1 85 ? -27.643 -1.388 29.685 1.00 92.44 85 SER A C 1
ATOM 698 O O . SER A 1 85 ? -28.432 -1.222 30.601 1.00 92.44 85 SER A O 1
ATOM 700 N N . TYR A 1 86 ? -27.979 -1.249 28.402 1.00 91.94 86 TYR A N 1
ATOM 701 C CA . TYR A 1 86 ? -29.280 -0.761 27.970 1.00 91.94 86 TYR A CA 1
ATOM 702 C C . TYR A 1 86 ? -30.438 -1.617 28.499 1.00 91.94 86 TYR A C 1
ATOM 704 O O . TYR A 1 86 ? -31.417 -1.081 29.005 1.00 91.94 86 TYR A O 1
ATOM 712 N N . GLN A 1 87 ? -30.317 -2.947 28.445 1.00 92.12 87 GLN A N 1
ATOM 713 C CA . GLN A 1 87 ? -31.318 -3.853 29.022 1.00 92.12 87 GLN A CA 1
ATOM 714 C C . GLN A 1 87 ? -31.472 -3.648 30.532 1.00 92.12 87 GLN A C 1
ATOM 716 O O . GLN A 1 87 ? -32.590 -3.522 31.025 1.00 92.12 87 GLN A O 1
ATOM 721 N N . LYS A 1 88 ? -30.355 -3.552 31.259 1.00 91.38 88 LYS A N 1
ATOM 722 C CA . LYS A 1 88 ? -30.369 -3.304 32.703 1.00 91.38 88 LYS A CA 1
ATOM 723 C C . LYS A 1 88 ? -30.990 -1.949 33.048 1.00 91.38 88 LYS A C 1
ATOM 725 O O . LYS A 1 88 ? -31.702 -1.848 34.045 1.00 91.38 88 LYS A O 1
ATOM 730 N N . ASP A 1 89 ? -30.732 -0.929 32.237 1.00 88.62 89 ASP A N 1
ATOM 731 C CA . ASP A 1 89 ? -31.298 0.404 32.416 1.00 88.62 89 ASP A CA 1
ATOM 732 C C . ASP A 1 89 ? -32.809 0.388 32.177 1.00 88.62 89 ASP A C 1
ATOM 734 O O . ASP A 1 89 ? -33.536 0.950 32.987 1.00 88.62 89 ASP A O 1
ATOM 738 N N . LEU A 1 90 ? -33.307 -0.339 31.168 1.00 90.25 90 LEU A N 1
ATOM 739 C CA . LEU A 1 90 ? -34.749 -0.540 30.968 1.00 90.25 90 LEU A CA 1
ATOM 740 C C . LEU A 1 90 ? -35.410 -1.230 32.169 1.00 90.25 90 LEU A C 1
ATOM 742 O O . LEU A 1 90 ? -36.435 -0.755 32.657 1.00 90.25 90 LEU A O 1
ATOM 746 N N . GLU A 1 91 ? -34.814 -2.307 32.683 1.00 87.25 91 GLU A N 1
ATOM 747 C CA . GLU A 1 91 ? -35.302 -2.992 33.889 1.00 87.25 91 GLU A CA 1
ATOM 748 C C . GLU A 1 91 ? -35.257 -2.073 35.121 1.00 87.25 91 GLU A C 1
ATOM 750 O O . GLU A 1 91 ? -36.134 -2.123 35.982 1.00 87.25 91 GLU A O 1
ATOM 755 N N . ASN A 1 92 ? -34.236 -1.219 35.232 1.00 83.56 92 ASN A N 1
ATOM 756 C CA . ASN A 1 92 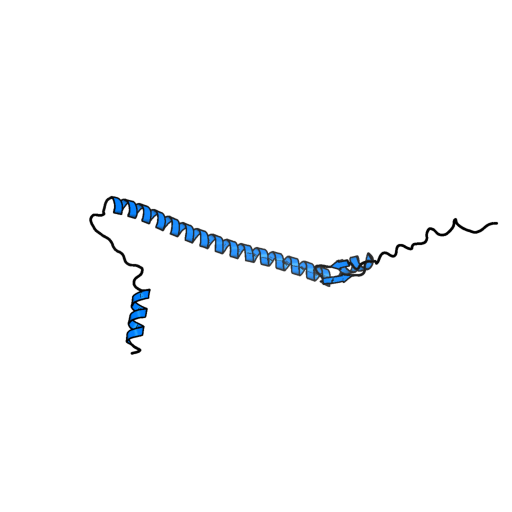? -34.111 -0.256 36.324 1.00 83.56 92 ASN A CA 1
ATOM 757 C C . ASN A 1 92 ? -35.093 0.910 36.208 1.00 83.56 92 ASN A C 1
ATOM 759 O O . ASN A 1 92 ? -35.585 1.380 37.230 1.00 83.56 92 ASN A O 1
ATOM 763 N N . SER A 1 93 ? -35.385 1.365 34.991 1.00 79.19 93 SER A N 1
ATOM 764 C CA . SER A 1 93 ? -36.413 2.364 34.714 1.00 79.19 93 SER A CA 1
ATOM 765 C C . SER A 1 93 ? -37.796 1.818 35.044 1.00 79.19 93 SER A C 1
ATOM 767 O O . SER A 1 93 ? -38.560 2.516 35.694 1.00 79.19 93 SER A O 1
ATOM 769 N N . GLN A 1 94 ? -38.096 0.564 34.693 1.00 75.25 94 GLN A N 1
ATOM 770 C CA . GLN A 1 94 ? -39.343 -0.096 35.097 1.00 75.25 94 GLN A CA 1
ATOM 771 C C . GLN A 1 94 ? -39.446 -0.205 36.626 1.00 75.25 94 GLN A C 1
ATOM 773 O O . GLN A 1 94 ? -40.434 0.228 37.205 1.00 75.25 94 GLN A O 1
ATOM 778 N N . ARG A 1 95 ? -38.377 -0.646 37.305 1.00 61.94 95 ARG A N 1
ATOM 779 C CA . ARG A 1 95 ? -38.334 -0.687 38.778 1.00 61.94 95 ARG A CA 1
ATOM 780 C C . ARG A 1 95 ? -38.425 0.686 39.454 1.00 61.94 95 ARG A C 1
ATOM 782 O O . ARG A 1 95 ? -38.931 0.752 40.564 1.00 61.94 95 ARG A O 1
ATOM 789 N N . ASN A 1 96 ? -37.929 1.758 38.832 1.00 55.84 96 ASN A N 1
ATOM 790 C CA . ASN A 1 96 ? -38.087 3.122 39.357 1.00 55.84 96 ASN A CA 1
ATOM 791 C C . ASN A 1 96 ? -39.507 3.660 39.149 1.00 55.84 96 ASN A C 1
ATOM 793 O O . ASN A 1 96 ? -40.007 4.372 40.010 1.00 55.84 96 ASN A O 1
ATOM 797 N N . VAL A 1 97 ? -40.175 3.297 38.049 1.00 58.19 97 VAL A N 1
ATOM 798 C CA . VAL A 1 97 ? -41.592 3.641 37.836 1.00 58.19 97 VAL A CA 1
ATOM 799 C C . VAL A 1 97 ? -42.485 2.956 38.878 1.00 58.19 97 VAL A C 1
ATOM 801 O O . VAL A 1 97 ? -43.446 3.566 39.339 1.00 58.19 97 VAL A O 1
ATOM 804 N N . ASP A 1 98 ? -42.121 1.749 39.320 1.00 54.03 98 ASP A N 1
ATOM 805 C CA . ASP A 1 98 ? -42.846 1.006 40.360 1.00 54.03 98 ASP A CA 1
ATOM 806 C C . ASP A 1 98 ? -42.339 1.285 41.798 1.00 54.03 98 ASP A C 1
ATOM 808 O O . ASP A 1 98 ? -42.910 0.770 42.761 1.00 54.03 98 ASP A O 1
ATOM 812 N N . GLY A 1 99 ? -41.268 2.078 41.966 1.00 54.50 99 GLY A N 1
ATOM 813 C CA . GLY A 1 99 ? -40.457 2.118 43.194 1.00 54.50 99 GLY A CA 1
ATOM 814 C C . GLY A 1 99 ? -39.845 3.469 43.592 1.00 54.50 99 GLY A C 1
ATOM 815 O O . GLY A 1 99 ? -38.865 3.475 44.331 1.00 54.50 99 GLY A O 1
ATOM 816 N N . ASP A 1 100 ? -40.398 4.599 43.148 1.00 50.31 100 ASP A N 1
ATOM 817 C CA . ASP A 1 100 ? -40.110 5.921 43.726 1.00 50.31 100 ASP A CA 1
ATOM 818 C C . ASP A 1 100 ? -41.432 6.533 44.226 1.00 50.31 100 ASP A C 1
ATOM 820 O O . ASP A 1 100 ? -42.188 7.162 43.491 1.00 50.31 100 ASP A O 1
ATOM 824 N N . SER A 1 101 ? -41.878 6.192 45.435 1.00 46.16 101 SER A N 1
ATOM 825 C CA . SER A 1 101 ? -41.290 6.663 46.691 1.00 46.16 101 SER A CA 1
ATOM 826 C C . SER A 1 101 ? -39.968 6.000 47.120 1.00 46.16 101 SER A C 1
ATOM 828 O O . SER A 1 101 ? -39.953 4.895 47.651 1.00 46.16 101 SER A O 1
ATOM 830 N N . SER A 1 102 ? -38.885 6.777 47.042 1.00 56.84 102 SER A N 1
ATOM 831 C CA . SER A 1 102 ? -37.618 6.684 47.783 1.00 56.84 102 SER A CA 1
ATOM 832 C C . SER A 1 102 ? -36.607 5.595 47.389 1.00 56.84 102 SER A C 1
ATOM 834 O O . SER A 1 102 ? -36.600 4.513 47.963 1.00 56.84 102 SER A O 1
ATOM 836 N N . ALA A 1 103 ? -35.641 5.952 46.529 1.00 42.50 103 ALA A N 1
ATOM 837 C CA . ALA A 1 103 ? -34.199 5.734 46.759 1.00 42.50 103 ALA A CA 1
ATOM 838 C C . ALA A 1 103 ? -33.366 6.147 45.530 1.00 42.50 103 ALA A C 1
ATOM 840 O O . ALA A 1 103 ? -33.217 5.385 44.577 1.00 42.50 103 ALA A O 1
ATOM 841 N N . ALA A 1 104 ? -32.741 7.324 45.586 1.00 44.31 104 ALA A N 1
ATOM 842 C CA . ALA A 1 104 ? -31.699 7.715 44.642 1.00 44.31 104 ALA A CA 1
ATOM 843 C C . ALA A 1 104 ? -30.310 7.381 45.216 1.00 44.31 104 ALA A C 1
ATOM 845 O O . ALA A 1 104 ? -29.909 8.002 46.201 1.00 44.31 104 ALA A O 1
ATOM 846 N N . PRO A 1 105 ? -29.527 6.474 44.608 1.00 49.84 105 PRO A N 1
ATOM 847 C CA . PRO A 1 105 ? -28.080 6.494 44.721 1.00 49.84 105 PRO A CA 1
ATOM 848 C C . PRO A 1 105 ? -27.529 7.252 43.510 1.00 49.84 105 PRO A C 1
ATOM 850 O O . PRO A 1 105 ? -27.296 6.688 42.440 1.00 49.84 105 PRO A O 1
ATOM 853 N N . GLY A 1 106 ? -27.386 8.567 43.663 1.00 56.19 106 GLY A N 1
ATOM 854 C CA . GLY A 1 106 ? -26.626 9.386 42.732 1.00 56.19 106 GLY A CA 1
ATOM 855 C C . GLY A 1 106 ? -25.177 9.427 43.180 1.00 56.19 106 GLY A C 1
ATOM 856 O O . GLY A 1 106 ? -24.894 10.116 44.143 1.00 56.19 106 GLY A O 1
ATOM 857 N N . ASP A 1 107 ? -24.276 8.750 42.469 1.00 48.88 107 ASP A N 1
ATOM 858 C CA . ASP A 1 107 ? -22.831 8.919 42.643 1.00 48.88 107 ASP A CA 1
ATOM 859 C C . ASP A 1 107 ? -22.112 8.678 41.310 1.00 48.88 107 ASP A C 1
ATOM 861 O O . ASP A 1 107 ? -22.129 7.577 40.762 1.00 48.88 107 ASP A O 1
ATOM 865 N N . GLY A 1 108 ? -21.469 9.719 40.770 1.00 48.94 108 GLY A N 1
ATOM 866 C CA . GLY A 1 108 ? -20.645 9.571 39.565 1.00 48.94 108 GLY A CA 1
ATOM 867 C C . GLY A 1 108 ? -19.918 10.809 39.034 1.00 48.94 108 GLY A C 1
ATOM 868 O O . GLY A 1 108 ? -18.983 10.645 38.258 1.00 48.94 108 GLY A O 1
ATOM 869 N N . CYS A 1 109 ? -20.262 12.035 39.454 1.00 51.72 109 CYS A N 1
ATOM 870 C CA . CYS A 1 109 ? -19.614 13.253 38.924 1.00 51.72 109 CYS A CA 1
ATOM 871 C C . CYS A 1 109 ? -18.847 14.115 39.945 1.00 51.72 109 CYS A C 1
ATOM 873 O O . CYS A 1 109 ? -18.234 15.101 39.547 1.00 51.72 109 CYS A O 1
ATOM 875 N N . VAL A 1 110 ? -18.806 13.768 41.236 1.00 48.41 110 VAL A N 1
ATOM 876 C CA . VAL A 1 110 ? -18.222 14.657 42.273 1.00 48.41 110 VAL A CA 1
ATOM 877 C C . VAL A 1 110 ? -16.689 14.538 42.399 1.00 48.41 110 VAL A C 1
ATOM 879 O O . VAL A 1 110 ? -16.035 15.398 42.988 1.00 48.41 110 VAL A O 1
ATOM 882 N N . TRP A 1 111 ? -16.075 13.506 41.808 1.00 49.12 111 TRP A N 1
ATOM 883 C CA . TRP A 1 111 ? -14.645 13.217 41.996 1.00 49.12 111 TRP A CA 1
ATOM 884 C C . TRP A 1 111 ? -13.686 14.196 41.299 1.00 49.12 111 TRP A C 1
ATOM 886 O O . TRP A 1 111 ? -12.603 14.449 41.822 1.00 49.12 111 TRP A O 1
ATOM 896 N N . PHE A 1 112 ? -14.061 14.785 40.158 1.00 48.28 112 PHE A N 1
ATOM 897 C CA . PHE A 1 112 ? -13.175 15.719 39.442 1.00 48.28 112 PHE A CA 1
ATOM 898 C C . PHE A 1 112 ? -13.196 17.137 40.033 1.00 48.28 112 PHE A C 1
ATOM 900 O O . PHE A 1 112 ? -12.191 17.843 39.996 1.00 48.28 112 PHE A O 1
ATOM 907 N N . SER A 1 113 ? -14.316 17.541 40.631 1.00 55.28 113 SER A N 1
ATOM 908 C CA . SER A 1 113 ? -14.491 18.878 41.208 1.00 55.28 113 SER A CA 1
ATOM 909 C C . SER A 1 113 ? -13.788 19.023 42.561 1.00 55.28 113 SER A C 1
ATOM 911 O O . SER A 1 113 ? -13.225 20.073 42.859 1.00 55.28 113 SER A O 1
ATOM 913 N N . CYS A 1 114 ? -13.793 17.969 43.387 1.00 52.19 114 CYS A N 1
ATOM 914 C CA . CYS A 1 114 ? -13.294 18.048 44.762 1.00 52.19 114 CYS A CA 1
ATOM 915 C C . CYS A 1 114 ? -11.758 18.080 44.844 1.00 52.19 114 CYS A C 1
ATOM 917 O O . CYS A 1 114 ? -11.201 18.773 45.692 1.00 52.19 114 CYS A O 1
ATOM 919 N N . PHE A 1 115 ? -11.062 17.397 43.928 1.00 54.12 115 PHE A N 1
ATOM 920 C CA . PHE A 1 115 ? -9.594 17.391 43.901 1.00 54.12 115 PHE A CA 1
ATOM 921 C C . PHE A 1 115 ? -9.011 18.745 43.457 1.00 54.12 115 PHE A C 1
ATOM 923 O O . PHE A 1 115 ? -7.951 19.156 43.926 1.00 54.12 115 PHE A O 1
ATOM 930 N N . TYR A 1 116 ? -9.729 19.472 42.595 1.00 60.03 116 TYR A N 1
ATOM 931 C CA . TYR A 1 116 ? -9.310 20.786 42.101 1.00 60.03 116 TYR A CA 1
ATOM 932 C C . TYR A 1 116 ? -9.422 21.884 43.173 1.00 60.03 116 TYR A C 1
ATOM 934 O O . TYR A 1 116 ? -8.571 22.766 43.245 1.00 60.03 116 TYR A O 1
ATOM 942 N N . ILE A 1 117 ? -10.419 21.802 44.061 1.00 63.19 117 ILE A N 1
ATOM 943 C CA . ILE A 1 117 ? -10.628 22.789 45.134 1.00 63.19 117 ILE A CA 1
ATOM 944 C C . ILE A 1 117 ? -9.595 22.614 46.260 1.00 63.19 117 ILE A C 1
ATOM 946 O O . ILE A 1 117 ? -9.061 23.601 46.763 1.00 63.19 117 ILE A O 1
ATOM 950 N N . SER A 1 118 ? -9.233 21.376 46.615 1.00 61.09 118 SER A N 1
ATOM 951 C CA . SER A 1 118 ? -8.224 21.115 47.655 1.00 61.09 118 SER A CA 1
ATOM 952 C C . SER A 1 118 ? -6.802 21.533 47.258 1.00 61.09 118 SER A C 1
ATOM 954 O O . SER A 1 118 ? -5.998 21.844 48.133 1.00 61.09 118 SER A O 1
ATOM 956 N N . MET A 1 119 ? -6.487 21.591 45.959 1.00 65.75 119 MET A N 1
ATOM 957 C CA . MET A 1 119 ? -5.172 22.028 45.470 1.00 65.75 119 MET A CA 1
ATOM 958 C C . MET A 1 119 ? -4.986 23.555 45.539 1.00 65.75 119 MET A C 1
ATOM 960 O O . MET A 1 119 ? -3.868 24.028 45.721 1.00 65.75 119 MET A O 1
ATOM 964 N N . ILE A 1 120 ? -6.073 24.329 45.444 1.00 66.88 120 ILE A N 1
ATOM 965 C CA . ILE A 1 120 ? -6.043 25.801 45.513 1.00 66.88 120 ILE A CA 1
ATOM 966 C C . ILE A 1 120 ? -5.775 26.281 46.954 1.00 66.88 120 ILE A C 1
ATOM 968 O O . ILE A 1 120 ? -5.110 27.293 47.150 1.00 66.88 120 ILE A O 1
ATOM 972 N N . GLN A 1 121 ? -6.226 25.533 47.969 1.00 64.44 121 GLN A N 1
ATOM 973 C CA . GLN A 1 121 ? -6.064 25.901 49.385 1.00 64.44 121 GLN A CA 1
ATOM 974 C C . GLN A 1 121 ? -4.635 25.688 49.926 1.00 64.44 121 GLN A C 1
ATOM 976 O O . GLN A 1 121 ? -4.316 26.206 50.988 1.00 64.44 121 GLN A O 1
ATOM 981 N N . TYR A 1 122 ? -3.777 24.945 49.217 1.00 63.28 122 TYR A N 1
ATOM 982 C CA . TYR A 1 122 ? -2.388 24.669 49.624 1.00 63.28 122 TYR A CA 1
ATOM 983 C C . TYR A 1 122 ? -1.346 25.619 48.994 1.00 63.28 122 TYR A C 1
ATOM 985 O O . TYR A 1 122 ? -0.148 25.427 49.198 1.00 63.28 122 TYR A O 1
ATOM 993 N N . ILE A 1 123 ? -1.780 26.623 48.217 1.00 65.19 123 ILE A N 1
ATOM 994 C CA . ILE A 1 123 ? -0.909 27.577 47.494 1.00 65.19 123 ILE A CA 1
ATOM 995 C C . ILE A 1 123 ? -1.066 29.031 48.015 1.00 65.19 123 ILE A C 1
ATOM 997 O O . ILE A 1 123 ? -0.353 29.928 47.566 1.00 65.19 123 ILE A O 1
ATOM 1001 N N . LEU A 1 124 ? -1.935 29.270 49.006 1.00 56.44 124 LEU A N 1
ATOM 1002 C CA . LEU A 1 124 ? -2.117 30.549 49.718 1.00 56.44 124 LEU A CA 1
ATOM 1003 C C . LEU A 1 124 ? -1.850 30.365 51.213 1.00 56.44 124 LEU A C 1
ATOM 1005 O O . LEU A 1 124 ? -1.268 31.296 51.810 1.00 56.44 124 LEU A O 1
#

InterPro domains:
  IPR000690 Matrin/U1-C, C2H2-type zinc finger [PS50171] (21-52)
  IPR003604 Matrin/U1-C-like, C2H2-type zinc finger [SM00451] (18-53)
  IPR013085 U1-C, C2H2-type zinc finger [PF06220] (21-53)
  IPR036236 Zinc finger C2H2 superfamily [SSF57667] (22-67)
  IPR040023 WW domain-binding protein 4 [PTHR13173] (13-99)

Organism: NCBI:txid1010633